Protein AF-A0A6A7YSC4-F1 (afdb_monomer)

pLDDT: mean 78.62, std 15.14, range [44.41, 95.12]

Nearest PDB structures (foldseek):
  7vp2-assembly1_B  TM=5.294E-01  e=1.452E+00  Arabidopsis thaliana

Foldseek 3Di:
DDDDDPPPPVPPDDDDDDDDDDPVVVVVLVVVCVVVVHDSVVVVVVVVVVVVVVVVVVVVVVVVVVVVVVVVVVVVVVVVVDDDD

Structure (mmCIF, N/CA/C/O backbone):
data_AF-A0A6A7YSC4-F1
#
_entry.id   AF-A0A6A7YSC4-F1
#
loop_
_atom_site.group_PDB
_atom_site.id
_atom_site.type_symbol
_atom_site.label_atom_id
_atom_site.label_alt_id
_atom_site.label_comp_id
_atom_site.label_asym_id
_atom_site.label_entity_id
_atom_site.label_seq_id
_atom_site.pdbx_PDB_ins_code
_atom_site.Cartn_x
_atom_site.Cartn_y
_atom_site.Cartn_z
_atom_site.occupancy
_atom_site.B_iso_or_equiv
_atom_site.auth_seq_id
_atom_site.auth_comp_id
_atom_site.auth_asym_id
_atom_site.auth_atom_id
_atom_site.pdbx_PDB_model_num
ATOM 1 N N . MET A 1 1 ? -25.942 32.617 -24.717 1.00 48.97 1 MET A N 1
ATOM 2 C CA . MET A 1 1 ? -25.655 31.360 -25.431 1.00 48.97 1 MET A CA 1
ATOM 3 C C . MET A 1 1 ? -24.170 31.457 -25.735 1.00 48.97 1 MET A C 1
ATOM 5 O O . MET A 1 1 ? -23.806 32.395 -26.424 1.00 48.97 1 MET A O 1
ATOM 9 N N . ASP A 1 2 ? -23.257 30.778 -25.042 1.00 46.00 2 ASP A N 1
ATOM 10 C CA . ASP A 1 2 ? -23.309 29.389 -24.586 1.00 46.00 2 ASP A CA 1
ATOM 11 C C . ASP A 1 2 ? -22.451 29.154 -23.321 1.00 46.00 2 ASP A C 1
ATOM 13 O O . ASP A 1 2 ? -21.262 29.450 -23.286 1.00 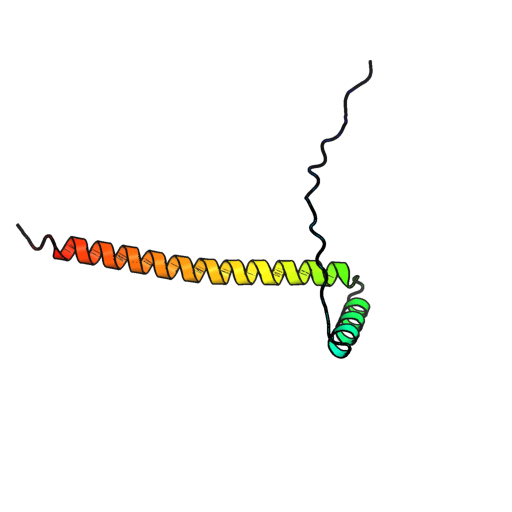46.00 2 ASP A O 1
ATOM 17 N N . THR A 1 3 ? -23.145 28.658 -22.295 1.00 50.41 3 THR A N 1
ATOM 18 C CA . THR A 1 3 ? -22.820 27.524 -21.410 1.00 50.41 3 THR A CA 1
ATOM 19 C C . THR A 1 3 ? -21.526 27.500 -20.581 1.00 50.41 3 THR A C 1
ATOM 21 O O . THR A 1 3 ? -20.442 27.153 -21.042 1.00 50.41 3 THR A O 1
ATOM 24 N N . GLU A 1 4 ? -21.743 27.722 -19.282 1.00 52.56 4 GLU A N 1
ATOM 25 C CA . GLU A 1 4 ? -21.097 27.074 -18.135 1.00 52.56 4 GLU A CA 1
ATOM 26 C C . GL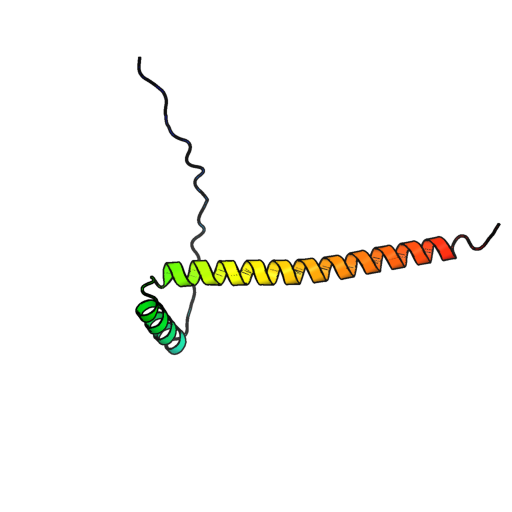U A 1 4 ? -20.675 25.615 -18.396 1.00 52.56 4 GLU A C 1
ATOM 28 O O . GLU A 1 4 ? -21.517 24.773 -18.711 1.00 52.56 4 GLU A O 1
ATOM 33 N N . ASN A 1 5 ? -19.395 25.289 -18.185 1.00 52.66 5 ASN A N 1
ATOM 34 C CA . ASN A 1 5 ? -18.979 23.977 -17.667 1.00 52.66 5 ASN A CA 1
ATOM 35 C C . ASN A 1 5 ? -17.495 23.989 -17.259 1.00 52.66 5 ASN A C 1
ATOM 37 O O . ASN A 1 5 ? -16.650 2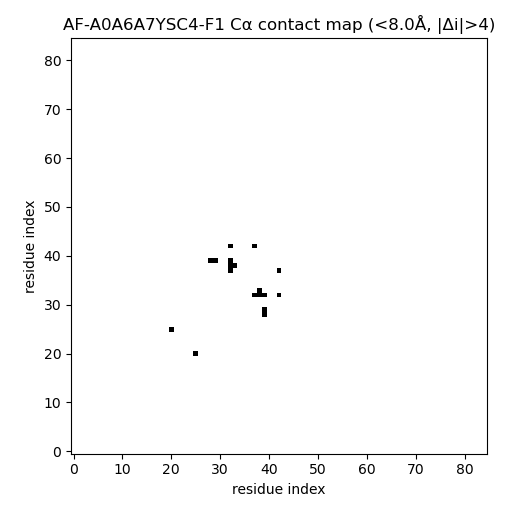3.351 -17.885 1.00 52.66 5 ASN A O 1
ATOM 41 N N . ASP A 1 6 ? -17.165 24.713 -16.187 1.00 46.62 6 ASP A N 1
ATOM 42 C CA . ASP A 1 6 ? -15.973 24.364 -15.411 1.00 46.62 6 ASP A CA 1
ATOM 43 C C . ASP A 1 6 ? -16.360 23.138 -14.578 1.00 46.62 6 ASP A C 1
ATOM 45 O O . ASP A 1 6 ? -16.970 23.234 -13.512 1.00 46.62 6 ASP A O 1
ATOM 49 N N . VAL A 1 7 ? -16.151 21.959 -15.168 1.00 55.19 7 VAL A N 1
ATOM 50 C CA . VAL A 1 7 ? -16.382 20.674 -14.512 1.00 55.19 7 VAL A CA 1
ATOM 51 C C . VAL A 1 7 ? -15.450 20.629 -13.313 1.00 55.19 7 VAL A C 1
ATOM 53 O O . VAL A 1 7 ? -14.252 20.381 -13.442 1.00 55.19 7 VAL A O 1
ATOM 56 N N . GLN A 1 8 ? -16.034 20.884 -12.149 1.00 49.72 8 GLN A N 1
ATOM 57 C CA . GLN A 1 8 ? -15.438 20.750 -10.835 1.00 49.72 8 GLN A CA 1
ATOM 58 C C . GLN A 1 8 ? -14.966 19.302 -10.659 1.00 49.72 8 GLN A C 1
ATOM 60 O O . GLN A 1 8 ? -15.673 18.445 -10.135 1.00 49.72 8 GLN A O 1
ATOM 65 N N . ASN A 1 9 ? -13.773 18.994 -11.157 1.00 54.81 9 ASN A N 1
ATOM 66 C CA . ASN A 1 9 ? -13.093 17.750 -10.859 1.00 54.81 9 ASN A CA 1
ATOM 67 C C . ASN A 1 9 ? -12.696 17.862 -9.382 1.00 54.81 9 ASN A C 1
ATOM 69 O O . ASN A 1 9 ? -11.917 18.767 -9.067 1.00 54.81 9 ASN A O 1
ATOM 73 N N . PRO A 1 10 ? -13.233 17.046 -8.454 1.00 53.94 10 PRO A N 1
ATOM 74 C CA . PRO A 1 10 ? -12.774 17.061 -7.076 1.00 53.94 10 PRO A CA 1
ATOM 75 C C . PRO A 1 10 ? -11.316 16.625 -7.122 1.00 53.94 10 PRO A C 1
ATOM 77 O O . PRO A 1 10 ? -11.004 15.439 -7.231 1.00 53.94 10 PRO A O 1
ATOM 80 N N . SER A 1 11 ? -10.419 17.604 -7.133 1.00 56.69 11 SER A N 1
ATOM 81 C CA . SER A 1 11 ? -8.981 17.432 -7.160 1.00 56.69 11 SER A CA 1
ATOM 82 C C . SER A 1 11 ? -8.614 16.709 -5.878 1.00 56.69 11 SER A C 1
ATOM 84 O O . SER A 1 11 ? -8.384 17.314 -4.835 1.00 56.69 11 SER A O 1
ATOM 86 N N . ARG A 1 12 ? -8.641 15.373 -5.944 1.00 63.38 12 ARG A N 1
ATOM 87 C CA . ARG A 1 12 ? -8.203 14.483 -4.880 1.00 63.38 12 ARG A CA 1
ATOM 88 C C . ARG A 1 12 ? -6.782 14.912 -4.569 1.00 63.38 12 ARG A C 1
ATOM 90 O O . ARG A 1 12 ? -5.880 14.672 -5.365 1.00 63.38 12 ARG A O 1
ATOM 97 N N . SER A 1 13 ? -6.614 15.632 -3.468 1.00 72.81 13 SER A N 1
ATOM 98 C CA . SER A 1 13 ? -5.355 16.248 -3.086 1.00 72.81 13 SER A CA 1
ATOM 99 C C . SER A 1 13 ? -4.333 15.140 -2.854 1.00 72.81 13 SER A C 1
ATOM 101 O O . SER A 1 13 ? -4.308 14.479 -1.820 1.00 72.81 13 SER A O 1
ATOM 103 N N . THR A 1 14 ? -3.509 14.866 -3.864 1.00 74.12 14 THR A N 1
ATOM 104 C CA . THR A 1 14 ? -2.441 13.878 -3.749 1.00 74.12 14 THR A CA 1
ATOM 105 C C . THR A 1 14 ? -1.287 14.510 -2.992 1.00 74.12 14 THR A C 1
ATOM 107 O O . THR A 1 14 ? -0.720 15.507 -3.439 1.00 74.12 14 THR A O 1
ATOM 110 N N . GLN A 1 15 ? -0.915 13.927 -1.857 1.00 82.06 15 GLN A N 1
ATOM 111 C CA . GLN A 1 15 ? 0.254 14.366 -1.108 1.00 82.06 15 GLN A CA 1
ATOM 112 C C . GLN A 1 15 ? 1.481 13.556 -1.535 1.00 82.06 15 GLN A C 1
ATOM 114 O O . GLN A 1 15 ? 1.548 12.349 -1.311 1.00 82.06 15 GLN A O 1
ATOM 119 N N . SER A 1 16 ? 2.473 14.218 -2.131 1.00 80.38 16 SER A N 1
ATOM 120 C CA . SER A 1 16 ? 3.746 13.583 -2.473 1.00 80.38 16 SER A CA 1
ATOM 121 C C . SER A 1 16 ? 4.569 13.312 -1.213 1.00 80.38 16 SER A C 1
ATOM 123 O O . SER A 1 16 ? 4.802 14.217 -0.408 1.00 80.38 16 SER A O 1
ATOM 125 N N . ARG A 1 17 ? 5.054 12.080 -1.057 1.00 82.31 17 ARG A N 1
ATOM 126 C CA . ARG A 1 17 ? 5.977 11.681 0.012 1.00 82.31 17 ARG A CA 1
ATOM 127 C C . ARG A 1 17 ? 7.248 11.105 -0.612 1.00 82.31 17 ARG A C 1
ATOM 129 O O . ARG A 1 17 ? 7.170 10.388 -1.604 1.00 82.31 17 ARG A O 1
ATOM 136 N N . SER A 1 18 ? 8.406 11.433 -0.039 1.00 85.94 18 SER A N 1
ATOM 137 C CA . SER A 1 18 ? 9.695 10.859 -0.446 1.00 85.94 18 SER A CA 1
ATOM 138 C C . SER A 1 18 ? 10.026 9.653 0.430 1.00 85.94 18 SER A C 1
ATOM 140 O O . SER A 1 18 ? 9.822 9.701 1.643 1.00 85.94 18 SER A O 1
ATOM 142 N N . ILE A 1 19 ? 10.526 8.578 -0.182 1.00 86.06 19 ILE A N 1
ATOM 143 C CA . ILE A 1 19 ? 10.866 7.318 0.487 1.00 86.06 19 ILE A CA 1
ATOM 144 C C . ILE A 1 19 ? 12.345 7.033 0.231 1.00 86.06 19 ILE A C 1
ATOM 146 O O . ILE A 1 19 ? 12.816 7.130 -0.902 1.00 86.06 19 ILE A O 1
ATOM 150 N N . ARG A 1 20 ? 13.085 6.670 1.282 1.00 89.94 20 ARG A N 1
ATOM 151 C CA . ARG A 1 20 ? 14.465 6.186 1.162 1.00 89.94 20 ARG A CA 1
ATOM 152 C C . ARG A 1 20 ? 14.463 4.666 1.210 1.00 89.94 20 ARG A C 1
ATOM 154 O O . ARG A 1 20 ? 14.012 4.084 2.190 1.00 89.94 20 ARG A O 1
ATOM 161 N N . LEU A 1 21 ? 14.984 4.046 0.159 1.00 87.56 21 LEU A N 1
ATOM 162 C CA . LEU A 1 21 ? 15.163 2.601 0.065 1.00 87.56 21 LEU A CA 1
ATOM 163 C C . LEU A 1 21 ? 16.655 2.273 0.078 1.00 87.56 21 LEU A C 1
ATOM 165 O O . LEU A 1 21 ? 17.477 3.051 -0.410 1.00 87.56 21 LEU A O 1
ATOM 169 N N . THR A 1 22 ? 17.007 1.114 0.627 1.00 94.12 22 THR A N 1
ATOM 170 C CA . THR A 1 22 ? 18.354 0.563 0.463 1.00 94.12 22 THR A CA 1
ATOM 171 C C . THR A 1 22 ? 18.553 0.099 -0.978 1.00 94.12 22 THR A C 1
ATOM 173 O O . THR A 1 22 ? 17.594 -0.235 -1.680 1.00 94.12 22 THR A O 1
ATOM 176 N N . HIS A 1 23 ? 19.810 0.064 -1.425 1.00 91.00 23 HIS A N 1
ATOM 177 C CA . HIS A 1 23 ? 20.143 -0.296 -2.803 1.00 91.00 23 HIS A CA 1
ATOM 178 C C . HIS A 1 23 ? 19.621 -1.691 -3.188 1.00 91.00 23 HIS A C 1
ATOM 180 O O . HIS A 1 23 ? 19.024 -1.859 -4.249 1.00 91.00 23 HIS A O 1
ATOM 186 N N . GLU A 1 24 ? 19.746 -2.667 -2.285 1.00 94.75 24 GLU A N 1
ATOM 187 C CA . GLU A 1 24 ? 19.259 -4.035 -2.501 1.00 94.75 24 GLU A CA 1
ATOM 188 C C . GLU A 1 24 ? 17.739 -4.105 -2.691 1.00 94.75 24 GLU A C 1
ATOM 190 O O . GLU A 1 24 ? 17.248 -4.785 -3.592 1.00 94.75 24 GLU A O 1
ATOM 195 N N . ILE A 1 25 ? 16.976 -3.384 -1.862 1.00 92.31 25 ILE A N 1
ATOM 196 C CA . ILE A 1 25 ? 15.511 -3.361 -1.958 1.00 92.31 25 ILE A CA 1
ATOM 197 C C . ILE A 1 25 ? 15.084 -2.647 -3.237 1.00 92.31 25 ILE A C 1
ATOM 199 O O . ILE A 1 25 ? 14.176 -3.119 -3.914 1.00 92.31 25 ILE A O 1
ATOM 203 N N . SER A 1 26 ? 15.759 -1.555 -3.601 1.00 92.31 26 SER A N 1
ATOM 204 C CA . SER A 1 26 ? 15.491 -0.832 -4.845 1.00 92.31 26 SER A CA 1
ATOM 205 C C . SER A 1 26 ? 15.691 -1.718 -6.078 1.00 92.31 26 SER A C 1
ATOM 207 O O . SER A 1 26 ? 14.849 -1.711 -6.973 1.00 92.31 26 SER A O 1
ATOM 209 N N . ALA A 1 27 ? 16.768 -2.509 -6.122 1.00 94.31 27 ALA A N 1
ATOM 210 C CA . ALA A 1 27 ? 17.039 -3.422 -7.233 1.00 94.31 27 ALA A CA 1
ATOM 211 C C . ALA A 1 27 ? 15.985 -4.537 -7.331 1.00 94.31 27 ALA A C 1
ATOM 213 O O . ALA A 1 27 ? 15.466 -4.821 -8.411 1.00 94.31 27 ALA A O 1
ATOM 214 N N . ARG A 1 28 ? 15.614 -5.133 -6.191 1.00 94.12 28 ARG A N 1
ATOM 215 C CA . ARG A 1 28 ? 14.556 -6.154 -6.135 1.00 94.12 28 ARG A CA 1
ATOM 216 C C . ARG A 1 28 ? 13.195 -5.593 -6.536 1.00 94.12 28 ARG A C 1
ATOM 218 O O . ARG A 1 28 ? 12.461 -6.254 -7.260 1.00 94.12 28 ARG A O 1
ATOM 225 N N . LEU A 1 29 ? 12.870 -4.382 -6.085 1.00 91.50 29 LEU A N 1
ATOM 226 C CA . LEU A 1 29 ? 11.633 -3.690 -6.433 1.00 91.50 29 LEU A CA 1
ATOM 227 C C . LEU A 1 29 ? 11.539 -3.461 -7.941 1.00 91.50 29 LEU A C 1
ATOM 229 O O . LEU A 1 29 ? 10.499 -3.751 -8.525 1.00 91.50 29 LEU A O 1
ATOM 233 N N . GLN A 1 30 ? 12.625 -2.999 -8.566 1.00 93.12 30 GLN A N 1
ATOM 234 C CA . GLN A 1 30 ? 12.673 -2.803 -10.012 1.00 93.12 30 GLN A CA 1
ATOM 235 C C . GLN A 1 30 ? 12.437 -4.121 -10.761 1.00 93.12 30 GLN A C 1
ATOM 237 O O . GLN A 1 30 ? 11.538 -4.184 -11.589 1.00 93.12 30 GLN A O 1
ATOM 242 N N . ALA A 1 31 ? 13.148 -5.193 -10.397 1.00 94.81 31 ALA A N 1
ATOM 243 C CA . ALA A 1 31 ? 12.985 -6.503 -11.034 1.00 94.81 31 ALA A CA 1
ATOM 244 C C . ALA A 1 31 ? 11.553 -7.058 -10.910 1.00 94.81 31 ALA A C 1
ATOM 246 O O . ALA A 1 31 ? 11.024 -7.657 -11.846 1.00 94.81 31 ALA A O 1
ATOM 247 N N . VAL A 1 32 ? 10.907 -6.841 -9.760 1.00 94.25 32 VAL A N 1
ATOM 248 C CA . VAL A 1 32 ? 9.505 -7.218 -9.536 1.00 94.25 32 VAL A CA 1
ATOM 249 C C . VAL A 1 32 ? 8.571 -6.396 -10.426 1.00 94.25 32 VAL A C 1
ATOM 251 O O . VAL A 1 32 ? 7.689 -6.962 -11.067 1.00 94.25 32 VAL A O 1
ATOM 254 N N . CYS A 1 33 ? 8.780 -5.081 -10.504 1.00 94.00 33 CYS A N 1
ATOM 255 C CA . CYS A 1 33 ? 7.982 -4.192 -11.348 1.00 94.00 33 CYS A CA 1
ATOM 256 C C . CYS A 1 33 ? 8.115 -4.546 -12.836 1.00 94.00 33 CYS A C 1
ATOM 258 O O . CYS A 1 33 ? 7.102 -4.620 -13.531 1.00 94.00 33 CYS A O 1
ATOM 260 N N . ASP A 1 34 ? 9.333 -4.854 -13.289 1.00 95.12 34 ASP A N 1
ATOM 261 C CA . ASP A 1 34 ? 9.618 -5.275 -14.663 1.00 95.12 34 ASP A CA 1
ATOM 262 C C . ASP A 1 34 ? 8.916 -6.600 -14.999 1.00 95.12 34 ASP A C 1
ATOM 264 O O . ASP A 1 34 ? 8.322 -6.738 -16.066 1.00 95.12 34 ASP A O 1
ATOM 268 N N . HIS A 1 35 ? 8.919 -7.562 -14.070 1.00 95.12 35 HIS A N 1
ATOM 269 C CA . HIS A 1 35 ? 8.239 -8.845 -14.254 1.00 95.12 35 HIS A CA 1
ATOM 270 C C . HIS A 1 35 ? 6.709 -8.713 -14.315 1.00 95.12 35 HIS A C 1
ATOM 272 O O . HIS A 1 35 ? 6.053 -9.403 -15.092 1.00 95.12 35 HIS A O 1
ATOM 278 N N . LEU A 1 36 ? 6.138 -7.822 -13.502 1.00 92.50 36 LEU A N 1
ATOM 279 C CA . LEU A 1 36 ? 4.696 -7.566 -13.435 1.00 92.50 36 LEU A CA 1
ATOM 280 C C . LEU A 1 36 ? 4.199 -6.618 -14.542 1.00 92.50 36 LEU A C 1
ATOM 282 O O . LEU A 1 36 ? 2.989 -6.470 -14.706 1.00 92.50 36 LEU A O 1
ATOM 286 N N . GLY A 1 37 ? 5.102 -5.964 -15.281 1.00 93.31 37 GLY A N 1
ATOM 287 C CA . GLY A 1 37 ? 4.753 -4.971 -16.302 1.00 93.31 37 GLY A CA 1
ATOM 288 C C . GLY A 1 37 ? 4.146 -3.687 -15.725 1.00 93.31 37 GLY A C 1
ATOM 289 O O . GLY A 1 37 ? 3.349 -3.026 -16.391 1.00 93.31 37 GLY A O 1
ATOM 290 N N . VAL A 1 38 ? 4.486 -3.341 -14.481 1.00 94.38 38 VAL A N 1
ATOM 291 C CA . VAL A 1 38 ? 3.956 -2.168 -13.767 1.00 94.38 38 VAL A CA 1
ATOM 292 C C . VAL A 1 38 ? 5.061 -1.166 -13.461 1.00 94.38 38 VAL A C 1
ATOM 294 O O . VAL A 1 38 ? 6.236 -1.508 -13.378 1.00 94.38 38 VAL A O 1
ATOM 297 N N . THR A 1 39 ? 4.697 0.098 -13.249 1.00 93.25 39 THR A N 1
ATOM 298 C CA . THR A 1 39 ? 5.673 1.108 -12.822 1.00 93.25 39 THR A CA 1
ATOM 299 C C . THR A 1 39 ? 5.906 1.023 -11.317 1.00 93.25 39 THR A C 1
ATOM 301 O O . THR A 1 39 ? 4.967 0.782 -10.552 1.00 93.25 39 THR A O 1
ATOM 304 N N . VAL A 1 40 ? 7.133 1.315 -10.876 1.00 90.19 40 VAL A N 1
ATOM 305 C CA . VAL A 1 40 ? 7.499 1.353 -9.448 1.00 90.19 40 VAL A CA 1
ATOM 306 C C . VAL A 1 40 ? 6.552 2.243 -8.639 1.00 90.19 40 VAL A C 1
ATOM 308 O O . VAL A 1 40 ? 6.125 1.865 -7.551 1.00 90.19 40 VAL A O 1
ATOM 311 N N . GLY A 1 41 ? 6.165 3.398 -9.190 1.00 89.06 41 GLY A N 1
ATOM 312 C CA . GLY A 1 41 ? 5.205 4.300 -8.552 1.00 89.06 41 GLY A CA 1
ATOM 313 C C . GLY A 1 41 ? 3.844 3.640 -8.325 1.00 89.06 41 GLY A C 1
ATOM 314 O O . GLY A 1 41 ? 3.346 3.649 -7.203 1.00 89.06 41 GLY A O 1
ATOM 315 N N . SER A 1 42 ? 3.275 3.011 -9.3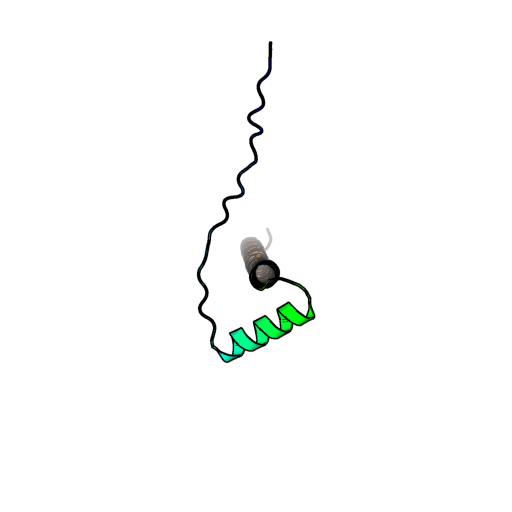59 1.00 90.94 42 SER A N 1
ATOM 316 C CA . SER A 1 42 ? 1.979 2.326 -9.251 1.00 90.94 42 SER A CA 1
ATOM 317 C C . SER A 1 42 ? 2.010 1.160 -8.260 1.00 90.94 42 SER A C 1
ATOM 319 O O . SER A 1 42 ? 1.082 1.005 -7.465 1.00 90.94 42 SER A O 1
ATOM 321 N N . TYR A 1 43 ? 3.106 0.395 -8.251 1.00 92.94 43 TYR A N 1
ATOM 322 C CA . TYR A 1 43 ? 3.312 -0.710 -7.323 1.00 92.94 43 TYR A CA 1
ATOM 323 C C . TYR A 1 43 ? 3.367 -0.214 -5.875 1.00 92.94 43 TYR A C 1
ATOM 325 O O . TYR A 1 43 ? 2.644 -0.720 -5.019 1.00 92.94 43 TYR A O 1
ATOM 333 N N . LEU A 1 44 ? 4.166 0.824 -5.605 1.00 90.94 44 LEU A N 1
ATOM 334 C CA . LEU A 1 44 ? 4.274 1.415 -4.272 1.00 90.94 44 LEU A CA 1
ATOM 335 C C . LEU A 1 44 ? 2.943 1.999 -3.802 1.00 90.94 44 LEU A C 1
ATOM 337 O O . LEU A 1 44 ? 2.552 1.765 -2.665 1.00 90.94 44 LEU A O 1
ATOM 341 N N . THR A 1 45 ? 2.219 2.726 -4.657 1.00 90.12 45 THR A N 1
ATOM 342 C CA . THR A 1 45 ? 0.904 3.268 -4.291 1.00 90.12 45 THR A CA 1
ATOM 343 C C . THR A 1 45 ? -0.083 2.157 -3.933 1.00 90.12 45 THR A C 1
ATOM 345 O O . THR A 1 45 ? -0.788 2.272 -2.930 1.00 90.12 45 THR A O 1
ATOM 348 N N . ALA A 1 46 ? -0.114 1.072 -4.711 1.00 90.88 46 ALA A N 1
ATOM 349 C CA . ALA A 1 46 ? -0.991 -0.062 -4.445 1.00 90.88 46 ALA A CA 1
ATOM 350 C C . ALA A 1 46 ? -0.628 -0.781 -3.136 1.00 90.88 46 ALA A C 1
ATOM 352 O O . ALA A 1 46 ? -1.508 -1.042 -2.315 1.00 90.88 46 ALA A O 1
ATOM 353 N N . GLU A 1 47 ? 0.657 -1.068 -2.915 1.00 91.75 47 GLU A N 1
ATOM 354 C CA . GLU A 1 47 ? 1.113 -1.753 -1.701 1.00 91.75 47 GLU A CA 1
ATOM 355 C C . GLU A 1 47 ? 0.960 -0.899 -0.443 1.00 91.75 47 GLU A C 1
ATOM 357 O O . GLU A 1 47 ? 0.512 -1.407 0.583 1.00 91.75 47 GLU A O 1
ATOM 362 N N . ILE A 1 48 ? 1.233 0.407 -0.516 1.00 90.56 48 ILE A N 1
ATOM 363 C CA . ILE A 1 48 ? 0.979 1.324 0.603 1.00 90.56 48 ILE A CA 1
ATOM 364 C C . ILE A 1 48 ? -0.514 1.336 0.941 1.00 90.56 48 ILE A C 1
ATOM 366 O O . ILE A 1 48 ? -0.865 1.222 2.111 1.00 90.56 48 ILE A O 1
ATOM 370 N N . GLY A 1 49 ? -1.401 1.407 -0.059 1.00 90.44 49 GLY A N 1
ATOM 371 C CA . GLY A 1 49 ? -2.847 1.348 0.174 1.00 90.44 49 GLY A CA 1
ATOM 372 C C . GLY A 1 49 ? -3.279 0.057 0.877 1.00 90.44 49 GLY A C 1
ATOM 373 O O . GLY A 1 49 ? -4.023 0.103 1.853 1.00 90.44 49 GLY A O 1
ATOM 374 N N . ARG A 1 50 ? -2.758 -1.096 0.439 1.00 92.00 50 ARG A N 1
ATOM 375 C CA . ARG A 1 50 ? -3.032 -2.396 1.077 1.00 92.00 50 ARG A CA 1
ATOM 376 C C . ARG A 1 50 ? -2.514 -2.470 2.511 1.00 92.00 50 ARG A C 1
ATOM 378 O O . ARG A 1 50 ? -3.205 -3.019 3.367 1.00 92.00 50 ARG A O 1
ATOM 385 N N . ALA A 1 51 ? -1.310 -1.958 2.761 1.00 91.19 51 ALA A N 1
ATOM 386 C CA . ALA A 1 51 ? -0.716 -1.930 4.092 1.00 91.19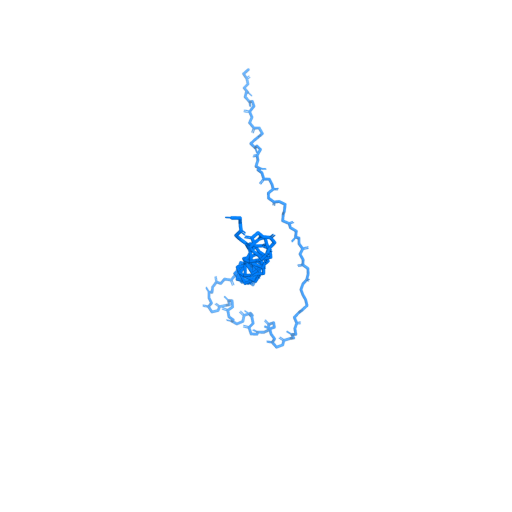 51 ALA A CA 1
ATOM 387 C C . ALA A 1 51 ? -1.541 -1.053 5.044 1.00 91.19 51 ALA A C 1
ATOM 389 O O . ALA A 1 51 ? -1.927 -1.521 6.110 1.00 91.19 51 ALA A O 1
ATOM 390 N N . VAL A 1 52 ? -1.914 0.157 4.611 1.00 90.62 52 VAL A N 1
ATOM 391 C CA . VAL A 1 52 ? -2.735 1.081 5.409 1.00 90.62 52 VAL A CA 1
ATOM 392 C C . VAL A 1 52 ? -4.081 0.454 5.764 1.00 90.62 52 VAL A C 1
ATOM 394 O O . VAL A 1 52 ? -4.417 0.397 6.940 1.00 90.62 52 VAL A O 1
ATOM 397 N N . CYS A 1 53 ? -4.816 -0.108 4.798 1.00 90.00 53 CYS A N 1
ATOM 398 C CA . CYS A 1 53 ? -6.102 -0.749 5.096 1.00 90.00 53 CYS A CA 1
ATOM 399 C C . CYS A 1 53 ? -5.963 -1.928 6.075 1.00 90.00 53 CYS A C 1
ATOM 401 O O . CYS A 1 53 ? -6.823 -2.138 6.929 1.00 90.00 53 CYS A O 1
ATOM 403 N N . ARG A 1 54 ? -4.882 -2.713 5.975 1.00 90.00 54 ARG A N 1
ATOM 404 C CA . ARG A 1 54 ? -4.618 -3.828 6.900 1.00 90.00 54 ARG A CA 1
ATOM 405 C C . ARG A 1 54 ? -4.342 -3.332 8.320 1.00 90.00 54 ARG A C 1
ATOM 407 O O . ARG A 1 54 ? -4.842 -3.919 9.286 1.00 90.00 54 ARG A O 1
ATOM 414 N N . ASP A 1 55 ? -3.561 -2.268 8.439 1.00 90.19 55 ASP A N 1
ATOM 415 C CA . ASP A 1 55 ? -3.203 -1.674 9.723 1.00 90.19 55 ASP A CA 1
ATOM 416 C C . ASP A 1 55 ? -4.410 -0.978 10.362 1.00 90.19 55 ASP A C 1
ATOM 418 O O . ASP A 1 55 ? -4.630 -1.130 11.561 1.00 90.19 55 ASP A O 1
ATOM 422 N N . GLU A 1 56 ? -5.252 -0.311 9.569 1.00 87.62 56 GLU A N 1
ATOM 423 C CA . GLU A 1 56 ? -6.517 0.287 10.012 1.00 87.62 56 GLU A CA 1
ATOM 424 C C . GLU A 1 56 ? -7.469 -0.755 10.598 1.00 87.62 56 GLU A C 1
ATOM 426 O O . GLU A 1 56 ? -7.994 -0.558 11.693 1.00 87.62 56 GLU A O 1
ATOM 431 N N . ILE A 1 57 ? -7.653 -1.893 9.919 1.00 84.88 57 ILE A N 1
ATOM 432 C CA . ILE A 1 57 ? -8.469 -2.999 10.440 1.00 84.88 57 ILE A CA 1
ATOM 433 C C . ILE A 1 57 ? -7.885 -3.506 11.761 1.00 84.88 57 ILE A C 1
ATOM 435 O O . ILE A 1 57 ? -8.607 -3.676 12.743 1.00 84.88 57 ILE A O 1
ATOM 439 N N . SER A 1 58 ? -6.568 -3.708 11.814 1.00 80.38 58 SER A N 1
ATOM 440 C CA . SER A 1 58 ? -5.888 -4.183 13.024 1.00 80.38 58 SER A CA 1
ATOM 441 C C . SER A 1 58 ? -6.013 -3.195 14.190 1.00 80.38 58 SER A C 1
ATOM 443 O O . SER A 1 58 ? -6.131 -3.608 15.343 1.00 80.38 58 SER A O 1
ATOM 445 N N . LEU A 1 59 ? -5.996 -1.892 13.907 1.00 80.25 59 LEU A N 1
ATOM 446 C CA . LEU A 1 59 ? -6.154 -0.828 14.894 1.00 80.25 59 LEU A CA 1
ATOM 447 C C . LEU A 1 59 ? -7.610 -0.717 15.362 1.00 80.25 59 LEU A C 1
ATOM 449 O O . LEU A 1 59 ? -7.862 -0.627 16.561 1.00 80.25 59 LEU A O 1
ATOM 453 N N . SER A 1 60 ? -8.568 -0.813 14.440 1.00 72.75 60 SER A N 1
ATOM 454 C CA . SER A 1 60 ? -9.999 -0.821 14.746 1.00 72.75 60 SER A CA 1
ATOM 455 C C . SER A 1 60 ? -10.377 -1.996 15.649 1.00 72.75 60 SER A C 1
ATOM 457 O O . SER A 1 60 ? -11.011 -1.777 16.675 1.00 72.75 60 SER A O 1
ATOM 459 N N . VAL A 1 61 ? -9.909 -3.214 15.354 1.00 67.88 61 VAL A N 1
ATOM 460 C CA . VAL A 1 61 ? -10.176 -4.402 16.187 1.00 67.88 61 VAL A CA 1
ATOM 461 C C . VAL A 1 61 ? -9.633 -4.237 17.609 1.00 67.88 61 VAL A C 1
ATOM 463 O O . VAL A 1 61 ? -10.308 -4.608 18.571 1.00 67.88 61 VAL A O 1
ATOM 466 N N . LYS A 1 62 ? -8.435 -3.656 17.763 1.00 66.19 62 LYS A N 1
ATOM 467 C CA . LYS A 1 62 ? -7.860 -3.361 19.086 1.00 66.19 62 LYS A CA 1
ATOM 468 C C . LYS A 1 62 ? -8.714 -2.360 19.860 1.00 66.19 62 LYS A C 1
ATOM 470 O O . LYS A 1 62 ? -8.952 -2.573 21.045 1.00 66.19 62 LYS A O 1
ATOM 475 N N . ASN A 1 63 ? -9.206 -1.319 19.194 1.00 63.19 63 ASN A N 1
ATOM 476 C CA . ASN A 1 63 ? -10.071 -0.327 19.828 1.00 63.19 63 ASN A CA 1
ATOM 477 C C . ASN A 1 63 ? -11.424 -0.937 20.226 1.00 63.19 63 ASN A C 1
ATOM 479 O O . ASN A 1 63 ? -11.849 -0.769 21.362 1.00 63.19 63 ASN A O 1
ATOM 483 N N . THR A 1 64 ? -12.049 -1.743 19.358 1.00 64.94 64 THR A N 1
ATOM 484 C CA . THR A 1 64 ? -13.337 -2.391 19.659 1.00 64.94 64 THR A CA 1
ATOM 485 C C . THR A 1 64 ? -13.252 -3.371 20.830 1.00 64.94 64 THR A C 1
ATOM 487 O O . THR A 1 64 ? -14.173 -3.421 21.641 1.00 64.94 64 THR A O 1
ATOM 490 N N . GLN A 1 65 ? -12.164 -4.142 20.965 1.00 63.06 65 GLN A N 1
ATOM 491 C CA . GLN A 1 65 ? -11.984 -5.014 22.136 1.00 63.06 65 GLN A CA 1
ATOM 492 C C . GLN A 1 65 ? -11.842 -4.218 23.434 1.00 63.06 65 GLN A C 1
ATOM 494 O O . GLN A 1 65 ? -12.417 -4.606 24.451 1.00 63.06 65 GLN A O 1
ATOM 499 N N . ASN A 1 66 ? -11.100 -3.110 23.399 1.00 68.19 66 ASN A N 1
ATOM 500 C CA . ASN A 1 66 ? -10.904 -2.267 24.573 1.00 68.19 66 ASN A CA 1
ATOM 501 C C . ASN A 1 66 ? -12.217 -1.597 25.004 1.00 68.19 66 ASN A C 1
ATOM 503 O O . ASN A 1 66 ? -12.552 -1.611 26.187 1.00 68.19 66 ASN A O 1
ATOM 507 N N . ASP A 1 67 ? -12.995 -1.094 24.043 1.00 71.50 67 ASP A N 1
ATOM 508 C CA . ASP A 1 67 ? -14.291 -0.461 24.300 1.00 71.50 67 ASP A CA 1
ATOM 509 C C . ASP A 1 67 ? -15.322 -1.469 24.827 1.00 71.50 67 ASP A C 1
ATOM 511 O O . ASP A 1 67 ? -16.029 -1.189 25.795 1.00 71.50 67 ASP A O 1
ATOM 515 N N . ALA A 1 68 ? -15.378 -2.678 24.257 1.00 71.31 68 ALA A N 1
ATOM 516 C CA . ALA A 1 68 ? -16.284 -3.728 24.724 1.00 71.31 68 ALA A CA 1
ATOM 517 C C . ALA A 1 68 ? -15.947 -4.197 26.150 1.00 71.31 68 ALA A C 1
ATOM 519 O O . ALA A 1 68 ? -16.848 -4.426 26.958 1.00 71.31 68 ALA A O 1
ATOM 520 N N . MET A 1 69 ? -14.658 -4.309 26.484 1.00 77.50 69 MET A N 1
ATOM 521 C CA . MET A 1 69 ? -14.219 -4.658 27.836 1.00 77.50 69 MET A CA 1
ATOM 522 C C . MET A 1 69 ? -14.507 -3.528 28.833 1.00 77.50 69 MET A C 1
ATOM 524 O O . MET A 1 69 ? -14.936 -3.807 29.951 1.00 77.50 69 MET A O 1
ATOM 528 N N . ALA A 1 70 ? -14.347 -2.266 28.425 1.00 78.06 70 ALA A N 1
ATOM 529 C CA . ALA A 1 70 ? -14.709 -1.110 29.240 1.00 78.06 70 ALA A CA 1
ATOM 530 C C . ALA A 1 70 ? -16.224 -1.035 29.504 1.00 78.06 70 ALA A C 1
ATOM 532 O O . ALA A 1 70 ? -16.630 -0.824 30.645 1.00 78.06 70 ALA A O 1
ATOM 533 N N . MET A 1 71 ? -17.064 -1.275 28.489 1.00 79.62 71 MET A N 1
ATOM 534 C CA . MET A 1 71 ? -18.523 -1.322 28.665 1.00 79.62 71 MET A CA 1
ATOM 535 C C . MET A 1 71 ? -18.962 -2.487 29.558 1.00 79.62 71 MET A C 1
ATOM 537 O O . MET A 1 71 ? -19.830 -2.303 30.408 1.00 79.62 71 MET A O 1
ATOM 541 N N . LEU A 1 72 ? -18.352 -3.670 29.418 1.00 82.2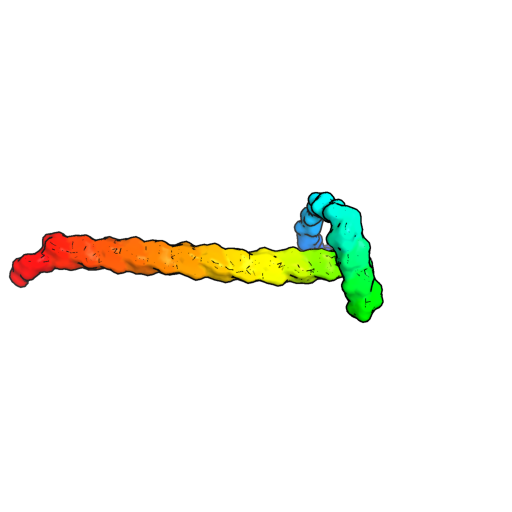5 72 LEU A N 1
ATOM 542 C CA . LEU A 1 72 ? -18.639 -4.805 30.298 1.00 82.25 72 LEU A CA 1
ATOM 543 C C . LEU A 1 72 ? -18.221 -4.518 31.747 1.00 82.25 72 LEU A C 1
ATOM 545 O O . LEU A 1 72 ? -18.972 -4.822 32.669 1.00 82.25 72 LEU A O 1
ATOM 549 N N . ALA A 1 73 ? -17.048 -3.916 31.959 1.00 83.00 73 ALA A N 1
ATOM 550 C CA . ALA A 1 73 ? -16.586 -3.536 33.291 1.00 83.00 73 ALA A CA 1
ATOM 551 C C . ALA A 1 73 ? -17.520 -2.506 33.947 1.00 83.00 73 ALA A C 1
ATOM 553 O O . ALA A 1 73 ? -17.840 -2.648 35.126 1.00 83.00 73 ALA A O 1
ATOM 554 N N . ALA A 1 74 ? -18.001 -1.522 33.182 1.00 83.19 74 ALA A N 1
ATOM 555 C CA . ALA A 1 74 ? -18.984 -0.550 33.655 1.00 83.19 74 ALA A CA 1
ATOM 556 C C . ALA A 1 74 ? -20.320 -1.216 34.030 1.00 83.19 74 ALA A C 1
ATOM 558 O O . ALA A 1 74 ? -20.836 -0.967 35.114 1.00 83.19 74 ALA A O 1
ATOM 559 N N . ALA A 1 75 ? -20.832 -2.124 33.193 1.00 81.81 75 ALA A N 1
ATOM 560 C CA . ALA A 1 75 ? -22.082 -2.839 33.462 1.00 81.81 75 ALA A CA 1
ATOM 561 C C . ALA A 1 75 ? -21.990 -3.775 34.682 1.00 81.81 75 ALA A C 1
ATOM 563 O O . ALA A 1 75 ? -22.950 -3.911 35.438 1.00 81.81 75 ALA A O 1
ATOM 564 N N . ILE A 1 76 ? -20.836 -4.417 34.900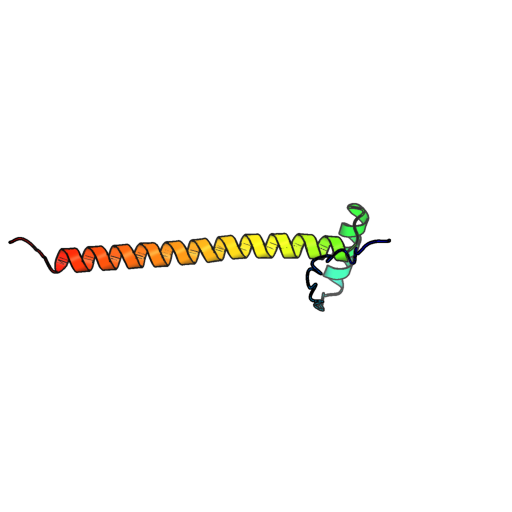 1.00 82.62 76 ILE A N 1
ATOM 565 C CA . ILE A 1 76 ? -20.600 -5.233 36.100 1.00 82.62 76 ILE A CA 1
ATOM 566 C C . ILE A 1 76 ? -20.528 -4.342 37.343 1.00 82.62 76 ILE A C 1
ATOM 568 O O . ILE A 1 76 ? -21.129 -4.691 38.353 1.00 82.62 76 ILE A O 1
ATOM 572 N N . ALA A 1 77 ? -19.832 -3.203 37.277 1.00 81.00 77 ALA A N 1
ATOM 573 C CA . ALA A 1 77 ? -19.754 -2.260 38.393 1.00 81.00 77 ALA A CA 1
ATOM 574 C C . ALA A 1 77 ? -21.145 -1.736 38.793 1.00 81.00 77 ALA A C 1
ATOM 576 O O . ALA A 1 77 ? -21.492 -1.779 39.969 1.00 81.00 77 ALA A O 1
ATOM 577 N N . GLU A 1 78 ? -21.970 -1.354 37.816 1.00 77.81 78 GLU A N 1
ATOM 578 C CA . GLU A 1 78 ? -23.348 -0.896 38.038 1.00 77.81 78 GLU A CA 1
ATOM 579 C C . GLU A 1 78 ? -24.236 -2.000 38.645 1.00 77.81 78 GLU A C 1
ATOM 581 O O . GLU A 1 78 ? -25.010 -1.754 39.570 1.00 77.81 78 GLU A O 1
ATOM 586 N N . ALA A 1 79 ? -24.066 -3.255 38.212 1.00 75.00 79 ALA A N 1
ATOM 587 C CA . ALA A 1 79 ? -24.767 -4.401 38.793 1.00 75.00 79 ALA A CA 1
AT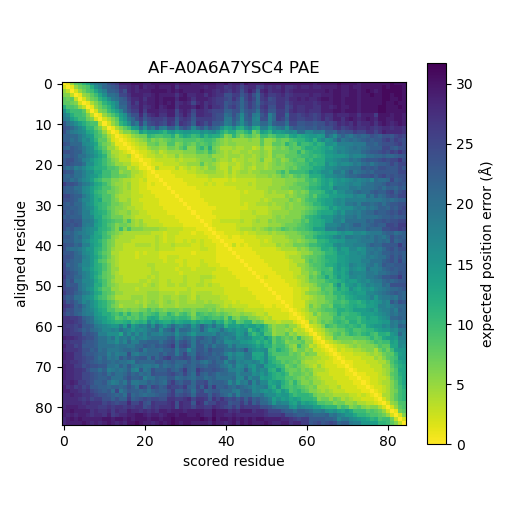OM 588 C C . ALA A 1 79 ? -24.299 -4.757 40.220 1.00 75.00 79 ALA A C 1
ATOM 590 O O . ALA A 1 79 ? -25.064 -5.347 40.983 1.00 75.00 79 ALA A O 1
ATOM 591 N N . GLN A 1 80 ? -23.060 -4.420 40.602 1.00 71.06 80 GLN A N 1
ATOM 592 C CA . GLN A 1 80 ? -22.575 -4.595 41.978 1.00 71.06 80 GLN A CA 1
ATOM 593 C C . GLN A 1 80 ? -23.063 -3.490 42.924 1.00 71.06 80 GLN A C 1
ATOM 595 O O . GLN A 1 80 ? -23.130 -3.728 44.129 1.00 71.06 80 GLN A O 1
ATOM 600 N N . GLU A 1 81 ? -23.413 -2.312 42.401 1.00 63.84 81 GLU A N 1
ATOM 601 C CA . GLU A 1 81 ? -23.941 -1.186 43.184 1.00 63.84 81 GLU A CA 1
ATOM 602 C C . GLU A 1 81 ? -25.432 -1.354 43.541 1.00 63.84 81 GLU A C 1
ATOM 604 O O . GLU A 1 81 ? -25.890 -0.794 44.536 1.00 63.84 81 GLU A O 1
ATOM 609 N N . HIS A 1 82 ? -26.165 -2.216 42.820 1.00 61.06 82 HIS A N 1
ATOM 610 C CA . HIS A 1 82 ? -27.561 -2.584 43.108 1.00 61.06 82 HIS A CA 1
ATOM 611 C C . HIS A 1 82 ? -27.753 -4.088 43.423 1.00 61.06 82 HIS A C 1
ATOM 613 O O . HIS A 1 82 ? -28.405 -4.804 42.658 1.00 61.06 82 HIS A O 1
ATOM 619 N N . PRO A 1 83 ? -27.230 -4.621 44.545 1.00 52.78 83 PRO A N 1
ATOM 620 C CA . PRO A 1 83 ? -27.504 -5.989 44.960 1.00 52.78 83 PRO A CA 1
ATOM 621 C C . PRO A 1 83 ? -28.824 -6.039 45.747 1.00 52.78 83 PRO A C 1
ATOM 623 O O . PRO A 1 83 ? -28.808 -5.869 46.958 1.00 52.78 83 PRO A O 1
ATOM 626 N N . ASN A 1 84 ? -29.940 -6.308 45.060 1.00 57.50 84 ASN A N 1
ATOM 627 C CA . ASN A 1 84 ? -31.270 -6.616 45.624 1.00 57.50 84 ASN A CA 1
ATOM 628 C C . ASN A 1 84 ? -31.838 -5.619 46.664 1.00 57.50 84 ASN A C 1
ATOM 630 O O . ASN A 1 84 ? -31.476 -5.655 47.840 1.00 57.50 84 ASN A O 1
ATOM 634 N N . GLU A 1 85 ? -32.851 -4.852 46.252 1.00 44.41 85 GLU A N 1
ATOM 635 C CA . GLU A 1 85 ? -33.997 -4.544 47.130 1.00 44.41 85 GLU A CA 1
ATOM 636 C C . GLU A 1 85 ? -35.029 -5.677 47.041 1.00 44.41 85 GLU A C 1
ATOM 638 O O . GLU A 1 85 ? -35.252 -6.178 45.911 1.00 44.41 85 GLU A O 1
#

Radius of gyration: 25.46 Å; Cα contacts (8 Å, |Δi|>4): 9; chains: 1; bounding box: 54×40×73 Å

Organism: NCBI:txid1608996

Solvent-accessi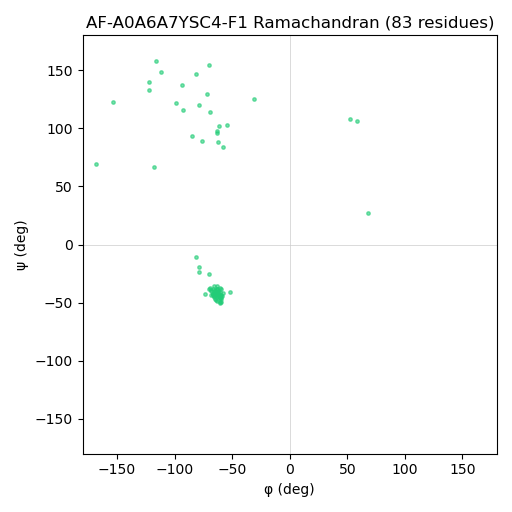ble surface area (backbone atoms only — not comparable to full-atom values): 5377 Å² total; per-residue (Å²): 139,84,81,94,75,84,76,80,68,81,75,75,81,77,80,89,79,89,81,90,72,55,72,69,58,49,54,52,50,50,54,52,21,63,75,70,74,48,52,65,66,60,53,49,54,52,51,51,52,54,51,51,55,53,50,50,52,56,50,49,54,55,51,52,54,51,52,52,52,52,52,50,53,51,53,51,53,56,53,66,74,61,73,76,134

Sequence (85 aa):
MDTENDVQNPSRSTQSRSIRLTHEISARLQAVCDHLGVTVGSYLTAEIGRAVCRDEISLSVKNTQNDAMAMLAAAIAEAQEHPNE

Secondary structure (DSSP, 8-state):
----------------------HHHHHHHHHHHHHHT--HHHHHHHHHHHHHHHHHHHHHHHHHHHHHHHHHHHHHHHHHH----

Mean predicted aligned error: 13.86 Å